Protein AF-A0A7J2R3M4-F1 (afdb_monomer)

Sequence (154 aa):
MENEEKPKTSLVDVDPSSLPEVESQRKDLTDYEKHRLNKAKIESMEIIRIPSKYAKAEDGMVHVLRVIGEVVEVVEVEDNEKNITKIEIRPTELFNLIEDENGDLEGYPKAEDSNWGKLKKAVGGITNPKEIIGKELPMKIVESKGTKFLGFMY

Nearest PDB structures (foldseek):
  1jva-assembly1_A  TM=3.618E-01  e=1.691E-01  Saccharomyces cerevisiae
  1jva-assembly2_B  TM=3.625E-01  e=1.599E-01  Saccharomyces cerevisiae
  5odn-assembly1_E  TM=2.877E-01  e=1.788E-01  Salinibacter ruber DSM 13855
  8apo-assembly1_As  TM=2.180E-01  e=4.136E-01  Polytomella magna
  6yfa-assembly1_AA  TM=2.474E-01  e=1.979E+00  Leviviridae sp.

Secondary structure (DSSP, 8-state):
---------------GGGS-HHHHT-SSSS-GGGGTT-EEEEEEEEEEEEE-TT--STT-EEEEEEEEE---EEEEEE-TT-PEEEEEE--EEEEEPEE-TTS-EEE----TTSHHHHHHHHTT--SSGGGGTT-EEEEEEEEETTEEEEEE--

Structure (mmCIF, N/CA/C/O backbone):
data_AF-A0A7J2R3M4-F1
#
_entry.id   AF-A0A7J2R3M4-F1
#
loop_
_atom_site.group_PDB
_atom_site.id
_atom_site.type_symbol
_atom_site.label_atom_id
_atom_site.label_alt_id
_atom_site.label_comp_id
_atom_site.label_asym_id
_atom_site.label_entity_id
_atom_site.label_seq_id
_atom_site.pdbx_PDB_ins_code
_atom_site.Cartn_x
_atom_site.Cartn_y
_a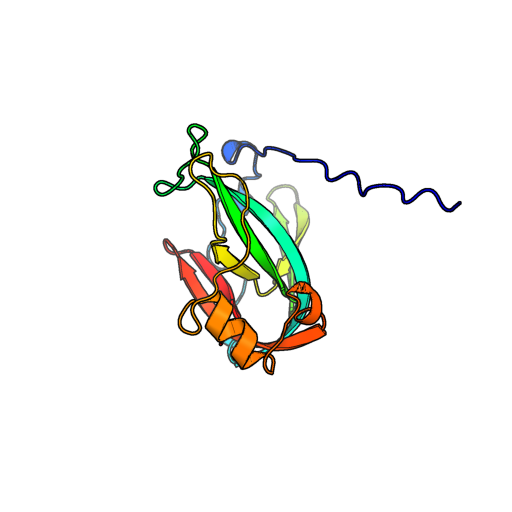tom_site.Cartn_z
_atom_site.occupancy
_atom_site.B_iso_or_equiv
_atom_site.auth_seq_id
_atom_site.auth_comp_id
_atom_site.auth_asym_id
_atom_site.auth_atom_id
_atom_site.pdbx_PDB_model_num
ATOM 1 N N . MET A 1 1 ? -21.108 -3.122 -31.064 1.00 39.31 1 MET A N 1
ATOM 2 C CA . MET A 1 1 ? -20.093 -2.061 -30.917 1.00 39.31 1 MET A CA 1
ATOM 3 C C . MET A 1 1 ? -20.338 -1.443 -29.560 1.00 39.31 1 MET A C 1
ATOM 5 O O . MET A 1 1 ? -21.184 -0.568 -29.441 1.00 39.31 1 MET A O 1
ATOM 9 N N . GLU A 1 2 ? -19.727 -2.016 -28.529 1.00 37.00 2 GLU A N 1
ATOM 10 C CA . GLU A 1 2 ? -19.789 -1.468 -27.176 1.00 37.00 2 GLU A CA 1
ATOM 11 C C . GLU A 1 2 ? -18.692 -0.410 -27.064 1.00 37.00 2 GLU A C 1
ATOM 13 O O . GLU A 1 2 ? -17.523 -0.682 -27.332 1.00 37.00 2 GLU A O 1
ATOM 18 N N . ASN A 1 3 ? -19.104 0.822 -26.765 1.00 37.62 3 ASN A N 1
ATOM 19 C CA . ASN A 1 3 ? -18.202 1.895 -26.380 1.00 37.62 3 ASN A CA 1
ATOM 20 C C . ASN A 1 3 ? -17.686 1.570 -24.978 1.00 37.62 3 ASN A C 1
ATOM 22 O O . ASN A 1 3 ? -18.432 1.679 -24.006 1.00 37.62 3 ASN A O 1
ATOM 26 N N . GLU A 1 4 ? -16.420 1.182 -24.875 1.00 39.66 4 GLU A N 1
ATOM 27 C CA . GLU A 1 4 ? -15.714 1.155 -23.599 1.00 39.66 4 GLU A CA 1
ATOM 28 C C . GLU A 1 4 ? -15.492 2.604 -23.140 1.00 39.66 4 GLU A C 1
ATOM 30 O O . GLU A 1 4 ? -14.650 3.334 -23.674 1.00 39.66 4 GLU A O 1
ATOM 35 N N . GLU A 1 5 ? -16.280 3.049 -22.160 1.00 43.12 5 GLU A N 1
ATOM 36 C CA . GLU A 1 5 ? -15.999 4.284 -21.434 1.00 43.12 5 GLU A CA 1
ATOM 37 C C . GLU A 1 5 ? -14.680 4.121 -20.672 1.00 43.12 5 GLU A C 1
ATOM 39 O O . GLU A 1 5 ? -14.562 3.344 -19.723 1.00 43.12 5 GLU A O 1
ATOM 44 N N . LYS A 1 6 ? -13.662 4.870 -21.103 1.00 40.72 6 LYS A N 1
ATOM 45 C CA . LYS A 1 6 ? -12.397 4.997 -20.379 1.00 40.72 6 LYS A CA 1
ATOM 46 C C . LYS A 1 6 ? -12.681 5.547 -18.972 1.00 40.72 6 LYS A C 1
ATOM 48 O O . LYS A 1 6 ? -13.330 6.592 -18.875 1.00 40.72 6 LYS A O 1
ATOM 53 N N . PRO A 1 7 ? -12.171 4.928 -17.892 1.00 40.34 7 PRO A N 1
ATOM 54 C CA . PRO A 1 7 ? -12.303 5.498 -16.559 1.00 40.34 7 PRO A CA 1
ATOM 55 C C . PRO A 1 7 ? -11.582 6.851 -16.522 1.00 40.34 7 PRO A C 1
ATOM 57 O O . PRO A 1 7 ? -10.379 6.942 -16.766 1.00 40.34 7 PRO A O 1
ATOM 60 N N . LYS A 1 8 ? -12.341 7.921 -16.261 1.00 45.25 8 LYS A N 1
ATOM 61 C CA . LYS A 1 8 ? -11.808 9.256 -15.969 1.00 45.25 8 LYS A CA 1
ATOM 62 C C . LYS A 1 8 ? -11.092 9.199 -14.622 1.00 45.25 8 LYS A C 1
ATOM 64 O O . LYS A 1 8 ? -11.711 9.378 -13.579 1.00 45.25 8 LYS A O 1
ATOM 69 N N . THR A 1 9 ? -9.791 8.955 -14.644 1.00 38.69 9 THR A N 1
ATOM 70 C CA . THR A 1 9 ? -8.935 9.147 -13.475 1.00 38.69 9 THR A CA 1
ATOM 71 C C . THR A 1 9 ? -8.696 10.647 -13.317 1.00 38.69 9 THR A C 1
ATOM 73 O O . THR A 1 9 ? -8.007 11.257 -14.133 1.00 38.69 9 THR A O 1
ATOM 76 N N . SER A 1 10 ? -9.310 11.275 -12.315 1.00 42.81 10 SER A N 1
ATOM 77 C CA . SER A 1 10 ? -8.998 12.657 -11.949 1.00 42.81 10 SER A CA 1
ATOM 78 C C . SER A 1 10 ? -7.734 12.668 -11.094 1.00 42.81 10 SER A C 1
ATOM 80 O O . SER A 1 10 ? -7.753 12.196 -9.959 1.00 42.81 10 SER A O 1
ATOM 82 N N . LEU A 1 11 ? -6.644 13.192 -11.647 1.00 41.72 11 LEU A N 1
ATOM 83 C CA . LEU A 1 11 ? -5.446 13.550 -10.893 1.00 41.72 11 LEU A CA 1
ATOM 84 C C . LEU A 1 11 ? -5.768 14.810 -10.078 1.00 41.72 11 LEU A C 1
ATOM 86 O O . LEU A 1 11 ? -6.213 15.805 -10.650 1.00 41.72 11 LEU A O 1
ATOM 90 N N . VAL A 1 12 ? -5.597 14.752 -8.759 1.00 50.78 12 VAL A N 1
ATOM 91 C CA . VAL A 1 12 ? -5.746 15.911 -7.873 1.00 50.78 12 VAL A CA 1
ATOM 92 C C . VAL A 1 12 ? -4.437 16.082 -7.119 1.00 50.78 12 VAL A C 1
ATOM 94 O O . VAL A 1 12 ? -4.059 15.217 -6.331 1.00 50.78 12 VAL A O 1
ATOM 97 N N . ASP A 1 13 ? -3.761 17.197 -7.369 1.00 46.41 13 ASP A N 1
ATOM 98 C CA . ASP A 1 13 ? -2.603 17.620 -6.591 1.00 46.41 13 ASP A CA 1
ATOM 99 C C . ASP A 1 13 ? -3.099 18.207 -5.263 1.00 46.41 13 ASP A C 1
ATOM 101 O O . ASP A 1 13 ? -3.927 19.121 -5.256 1.00 46.41 13 ASP A O 1
ATOM 105 N N . VAL A 1 14 ? -2.627 17.674 -4.132 1.00 55.38 14 VAL A N 1
ATOM 106 C CA . VAL A 1 14 ? -3.007 18.149 -2.792 1.00 55.38 14 VAL A CA 1
ATOM 107 C C . VAL A 1 14 ? -1.795 18.779 -2.116 1.00 55.38 14 VAL A C 1
ATOM 109 O O . VAL A 1 14 ? -0.761 18.132 -1.954 1.00 55.38 14 VAL A O 1
ATOM 112 N N . ASP A 1 15 ? -1.932 20.043 -1.712 1.00 53.38 15 ASP A N 1
ATOM 113 C CA . ASP A 1 15 ? -0.929 20.766 -0.930 1.00 53.38 15 ASP A CA 1
ATOM 114 C C . ASP A 1 15 ? -0.911 20.231 0.515 1.00 53.38 15 ASP A C 1
ATOM 116 O O . ASP A 1 15 ? -1.924 20.349 1.213 1.00 53.38 15 ASP A O 1
ATOM 120 N N . PRO A 1 16 ? 0.215 19.688 1.013 1.00 50.09 16 PRO A N 1
ATOM 121 C CA . PRO A 1 16 ? 0.315 19.171 2.376 1.00 50.09 16 PRO A CA 1
ATOM 122 C C . PRO A 1 16 ? 0.012 20.199 3.474 1.00 50.09 16 PRO A C 1
ATOM 124 O O . PRO A 1 16 ? -0.366 19.814 4.575 1.00 50.09 16 PRO A O 1
ATOM 127 N N . SER A 1 17 ? 0.174 21.495 3.195 1.00 52.44 17 SER A N 1
ATOM 128 C CA . SER A 1 17 ? -0.141 22.582 4.133 1.00 52.44 17 SER A CA 1
ATOM 129 C C . SER A 1 17 ? -1.627 22.950 4.169 1.00 52.44 17 SER A C 1
ATOM 131 O O . SER A 1 17 ? -2.073 23.620 5.097 1.00 52.44 17 SER A O 1
ATOM 133 N N . SER A 1 18 ? -2.397 22.477 3.184 1.00 56.09 18 SER A N 1
ATOM 134 C CA . SER A 1 18 ? -3.859 22.576 3.157 1.00 56.09 18 SER A CA 1
ATOM 135 C C . SER A 1 18 ? -4.550 21.411 3.871 1.00 56.09 18 SER A C 1
ATOM 137 O O . SER A 1 18 ? -5.772 21.419 4.025 1.00 56.09 18 SER A O 1
ATOM 139 N N . LEU A 1 19 ? -3.774 20.415 4.315 1.00 48.06 19 LEU A N 1
ATOM 140 C CA . LEU A 1 19 ? -4.286 19.293 5.085 1.00 48.06 19 LEU A CA 1
ATOM 141 C C . LEU A 1 19 ? -4.618 19.756 6.514 1.00 48.06 19 LEU A C 1
ATOM 143 O O . LEU A 1 19 ? -3.846 20.514 7.108 1.00 48.06 19 LEU A O 1
ATOM 147 N N . PRO A 1 20 ? -5.748 19.315 7.091 1.00 50.28 20 PRO A N 1
ATOM 148 C CA . PRO A 1 20 ? -6.132 19.701 8.443 1.00 50.28 20 PRO A CA 1
ATOM 149 C C . PRO A 1 20 ? -5.059 19.299 9.465 1.00 50.28 20 PRO A C 1
ATOM 151 O O . PRO A 1 20 ? -4.386 18.280 9.312 1.00 50.28 20 PRO A O 1
ATOM 154 N N . GLU A 1 21 ? -4.920 20.079 10.542 1.00 47.22 21 GLU A N 1
ATOM 155 C CA . GLU A 1 21 ? -3.877 19.924 11.574 1.00 47.22 21 GLU A CA 1
ATOM 156 C C . GLU A 1 21 ? -3.815 18.491 12.154 1.00 47.22 21 GLU A C 1
ATOM 158 O O . GLU A 1 21 ? -2.740 17.981 12.475 1.00 47.22 21 GLU A O 1
ATOM 163 N N . VAL A 1 22 ? -4.950 17.785 12.162 1.00 45.47 22 VAL A N 1
ATOM 164 C CA . VAL A 1 22 ? -5.104 16.372 12.552 1.00 45.47 22 VAL A CA 1
ATOM 165 C C . VAL A 1 22 ? -4.261 15.419 11.686 1.00 45.47 22 VAL A C 1
ATOM 167 O O . VAL A 1 22 ? -3.713 14.436 12.184 1.00 45.47 22 VAL A O 1
ATOM 170 N N . GLU A 1 23 ? -4.079 15.717 10.398 1.00 39.50 23 GLU A N 1
ATOM 171 C CA . GLU A 1 23 ? -3.209 14.939 9.511 1.00 39.50 23 GLU A CA 1
ATOM 172 C C . GLU A 1 23 ? -1.719 15.188 9.771 1.00 39.50 23 GLU A C 1
ATOM 174 O O . GLU A 1 23 ? -0.903 14.290 9.545 1.00 39.50 23 GLU A O 1
ATOM 179 N N . SER A 1 24 ? -1.365 16.361 10.308 1.00 40.56 24 SER A N 1
ATOM 180 C CA . SER A 1 24 ? 0.008 16.700 10.705 1.00 40.56 24 SER A CA 1
ATOM 181 C C . SER A 1 24 ? 0.417 16.088 12.056 1.00 40.56 24 SER A C 1
ATOM 183 O O . SER A 1 24 ? 1.604 15.874 12.303 1.00 40.56 24 SER A O 1
ATOM 185 N N . GLN A 1 25 ? -0.557 15.736 12.908 1.00 44.88 25 GLN A N 1
ATOM 186 C CA . GLN A 1 25 ? -0.351 15.224 14.271 1.00 44.88 25 GLN A CA 1
ATOM 187 C C . GLN A 1 25 ? -0.595 13.707 14.415 1.00 44.88 25 GLN A C 1
ATOM 189 O O . GLN A 1 25 ? -0.988 13.231 15.476 1.00 44.88 25 GLN A O 1
ATOM 194 N N . ARG A 1 26 ? -0.319 12.908 13.372 1.00 50.44 26 ARG A N 1
ATOM 195 C CA . ARG A 1 26 ? -0.468 11.432 13.357 1.00 50.44 26 ARG A CA 1
ATOM 196 C C . ARG A 1 26 ? 0.540 10.673 14.246 1.00 50.44 26 ARG A C 1
ATOM 198 O O . ARG A 1 26 ? 1.166 9.713 13.793 1.00 50.44 26 ARG A O 1
ATOM 205 N N . LYS A 1 27 ? 0.723 11.061 15.508 1.00 47.88 27 LYS A N 1
ATOM 206 C CA . LYS A 1 27 ? 1.361 10.193 16.508 1.00 47.88 27 LYS A CA 1
ATOM 207 C C . LYS A 1 27 ? 0.281 9.541 17.368 1.00 47.88 27 LYS A C 1
ATOM 209 O O . LYS A 1 27 ? -0.469 10.227 18.044 1.00 47.88 27 LYS A O 1
ATOM 214 N N . ASP A 1 28 ? 0.239 8.210 17.306 1.00 56.97 28 ASP A N 1
ATOM 215 C CA . ASP A 1 28 ? -0.476 7.317 18.230 1.00 56.97 28 ASP A CA 1
ATOM 216 C C . ASP A 1 28 ? -2.019 7.343 18.203 1.00 56.97 28 ASP A C 1
ATOM 218 O O . ASP A 1 28 ? -2.670 7.162 19.227 1.00 56.97 28 ASP A O 1
ATOM 222 N N . LEU A 1 29 ? -2.631 7.480 17.019 1.00 62.22 29 LEU A N 1
ATOM 223 C CA . LEU A 1 29 ? -4.093 7.353 16.852 1.00 62.22 29 LEU A CA 1
ATOM 224 C C . LEU A 1 29 ? -4.625 5.917 17.035 1.00 62.22 29 LEU A C 1
ATOM 226 O O . LEU A 1 29 ? -5.824 5.723 17.206 1.00 62.22 29 LEU A O 1
ATOM 230 N N . THR A 1 30 ? -3.762 4.899 16.973 1.00 68.19 30 THR A N 1
ATOM 231 C CA . THR A 1 30 ? -4.137 3.496 17.201 1.00 68.19 30 THR A CA 1
ATOM 232 C C . THR A 1 30 ? -2.961 2.686 17.747 1.00 68.19 30 THR A C 1
ATOM 234 O O . THR A 1 30 ? -1.797 2.962 17.441 1.00 68.19 30 THR A O 1
ATOM 237 N N . ASP A 1 31 ? -3.273 1.653 18.532 1.00 80.94 31 ASP A N 1
ATOM 238 C CA . ASP A 1 31 ? -2.327 0.598 18.883 1.00 80.94 31 ASP A CA 1
ATOM 239 C C . ASP A 1 31 ? -2.172 -0.373 17.705 1.00 80.94 31 ASP A C 1
ATOM 241 O O . ASP A 1 31 ? -2.928 -1.334 17.550 1.00 80.94 31 ASP A O 1
ATOM 245 N N . TYR A 1 32 ? -1.172 -0.116 16.863 1.00 81.38 32 TYR A N 1
ATOM 246 C CA . TYR A 1 32 ? -0.859 -0.960 15.711 1.00 81.38 32 TYR A CA 1
ATOM 247 C C . TYR A 1 32 ? -0.422 -2.388 16.085 1.00 81.38 32 TYR A C 1
ATOM 249 O O . TYR A 1 32 ? -0.515 -3.280 15.238 1.00 81.38 32 TYR A O 1
ATOM 257 N N . GLU A 1 33 ? 0.038 -2.643 17.318 1.00 83.62 33 GLU A N 1
ATOM 258 C CA . GLU A 1 33 ? 0.495 -3.981 17.730 1.00 83.62 33 GLU A CA 1
ATOM 259 C C . GLU A 1 33 ? -0.647 -4.998 17.755 1.00 83.62 33 GLU A C 1
ATOM 261 O O . GLU A 1 33 ? -0.424 -6.161 17.418 1.00 83.62 33 GLU A O 1
ATOM 266 N N . LYS A 1 34 ? -1.886 -4.572 18.033 1.00 86.56 34 LYS A N 1
ATOM 267 C CA . LYS A 1 34 ? -3.055 -5.472 18.017 1.00 86.56 34 LYS A CA 1
ATOM 268 C C . LYS A 1 34 ? -3.370 -6.049 16.633 1.00 86.56 34 LYS A C 1
ATOM 270 O O . LYS A 1 34 ? -4.013 -7.091 16.529 1.00 86.56 34 LYS A O 1
ATOM 275 N N . HIS A 1 35 ? -2.931 -5.359 15.580 1.00 86.12 35 HIS A N 1
ATOM 276 C CA . HIS A 1 35 ? -3.128 -5.761 14.186 1.00 86.12 35 HIS A CA 1
ATOM 277 C C . HIS A 1 35 ? -1.931 -6.525 13.629 1.00 86.12 35 HIS A C 1
ATOM 279 O O . HIS A 1 35 ? -2.020 -7.136 12.566 1.00 86.12 35 HIS A O 1
ATOM 285 N N . ARG A 1 36 ? -0.793 -6.513 14.325 1.00 84.50 36 ARG A N 1
ATOM 286 C CA . ARG A 1 36 ? 0.419 -7.186 13.866 1.00 84.50 36 ARG A CA 1
ATOM 287 C C . ARG A 1 36 ? 0.167 -8.689 13.748 1.00 84.50 36 ARG A C 1
ATOM 289 O O . ARG A 1 36 ? -0.377 -9.303 14.657 1.00 84.50 36 ARG A O 1
ATOM 296 N N . LEU A 1 37 ? 0.619 -9.293 12.648 1.00 87.19 37 LEU A N 1
ATOM 297 C CA . LEU A 1 37 ? 0.444 -10.716 12.313 1.00 87.19 37 LEU A CA 1
ATOM 298 C C . LEU A 1 37 ? -0.995 -11.156 11.987 1.00 87.19 37 LEU A C 1
ATOM 300 O O . LEU A 1 37 ? -1.156 -12.254 11.448 1.00 87.19 37 LEU A O 1
ATOM 304 N N . ASN A 1 38 ? -2.018 -10.325 12.220 1.00 91.75 38 ASN A N 1
ATOM 305 C CA . ASN A 1 38 ? -3.354 -10.589 11.685 1.00 91.75 38 ASN A CA 1
ATOM 306 C C . ASN A 1 38 ? -3.310 -10.522 10.160 1.00 91.75 38 ASN A C 1
ATOM 308 O O . ASN A 1 38 ? -2.507 -9.789 9.578 1.00 91.75 38 ASN A O 1
ATOM 312 N N . LYS A 1 39 ? -4.168 -11.299 9.503 1.00 94.94 39 LYS A N 1
ATOM 313 C CA . LYS A 1 39 ? -4.300 -11.237 8.050 1.00 94.94 39 LYS A CA 1
ATOM 314 C C . LYS A 1 39 ? -5.255 -10.123 7.662 1.00 94.94 39 LYS A C 1
ATOM 316 O O . LYS A 1 39 ? -6.243 -9.902 8.352 1.00 94.94 39 LYS A O 1
ATOM 321 N N . ALA A 1 40 ? -4.947 -9.471 6.553 1.00 96.12 40 ALA A N 1
ATOM 322 C CA . ALA A 1 40 ? -5.850 -8.555 5.885 1.00 96.12 40 ALA A CA 1
ATOM 323 C C . ALA A 1 40 ? -5.909 -8.901 4.402 1.00 96.12 40 ALA A C 1
ATOM 325 O O . ALA A 1 40 ? -4.893 -9.246 3.780 1.00 96.12 40 ALA A O 1
ATOM 326 N N . LYS A 1 41 ? -7.106 -8.798 3.842 1.00 97.75 41 LYS A N 1
ATOM 327 C CA . LYS A 1 41 ? -7.364 -8.943 2.419 1.00 97.75 41 LYS A CA 1
ATOM 328 C C . LYS A 1 41 ? -6.918 -7.692 1.670 1.00 97.75 41 LYS A C 1
ATOM 330 O O . LYS A 1 41 ? -7.187 -6.573 2.094 1.00 97.75 41 LYS A O 1
ATOM 335 N N . ILE A 1 42 ? -6.264 -7.878 0.529 1.00 97.00 42 ILE A N 1
ATOM 336 C CA . ILE A 1 42 ? -6.003 -6.807 -0.433 1.00 97.00 42 ILE A CA 1
ATOM 337 C C . ILE A 1 42 ? -7.325 -6.466 -1.130 1.00 97.00 42 ILE A C 1
ATOM 339 O O . ILE A 1 42 ? -7.909 -7.319 -1.800 1.00 97.00 42 ILE A O 1
ATOM 343 N N . GLU A 1 43 ? -7.798 -5.232 -0.988 1.00 97.38 43 GLU A N 1
ATOM 344 C CA . GLU A 1 43 ? -9.053 -4.770 -1.597 1.00 97.38 43 GLU A CA 1
ATOM 345 C C . GLU A 1 43 ? -8.833 -4.145 -2.966 1.00 97.38 43 GLU A C 1
ATOM 347 O O . GLU A 1 43 ? -9.640 -4.337 -3.877 1.00 97.38 43 GLU A O 1
ATOM 352 N N . SER A 1 44 ? -7.749 -3.389 -3.122 1.00 96.00 44 SER A N 1
ATOM 353 C CA . SER A 1 44 ? -7.513 -2.631 -4.340 1.00 96.00 44 SER A CA 1
ATOM 354 C C . SER A 1 44 ? -6.032 -2.390 -4.598 1.00 96.00 44 SER A C 1
ATOM 356 O O . SER A 1 44 ? -5.158 -2.579 -3.746 1.00 96.00 44 SER A O 1
ATOM 358 N N . MET A 1 45 ? -5.757 -1.989 -5.835 1.00 93.25 45 MET A N 1
ATOM 359 C CA . MET A 1 45 ? -4.455 -1.506 -6.251 1.00 93.25 45 MET A CA 1
ATOM 360 C C . MET A 1 45 ? -4.617 -0.362 -7.239 1.00 93.25 45 MET A C 1
ATOM 362 O O . MET A 1 45 ? -5.533 -0.368 -8.063 1.00 93.25 45 MET A O 1
ATOM 366 N N . GLU A 1 46 ? -3.699 0.587 -7.182 1.00 94.25 46 GLU A N 1
ATOM 367 C CA . GLU A 1 46 ? -3.671 1.739 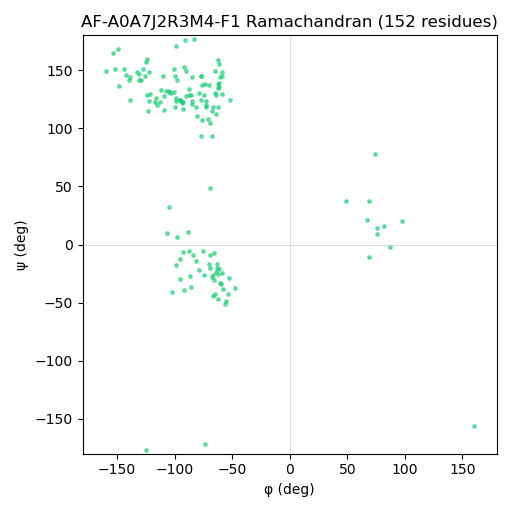-8.073 1.00 94.25 46 GLU A CA 1
ATOM 368 C C . GLU A 1 46 ? -2.230 2.122 -8.398 1.00 94.25 46 GLU A C 1
ATOM 370 O O . GLU A 1 46 ? -1.312 1.872 -7.617 1.00 94.25 46 GLU A O 1
ATOM 375 N N . ILE A 1 47 ? -2.024 2.707 -9.574 1.00 93.69 47 ILE A N 1
ATOM 376 C CA . ILE A 1 47 ? -0.741 3.303 -9.937 1.00 93.69 47 ILE A CA 1
ATOM 377 C C . ILE A 1 47 ? -0.868 4.798 -9.695 1.00 93.69 47 ILE A C 1
ATOM 379 O O . ILE A 1 47 ? -1.760 5.439 -10.248 1.00 93.69 47 ILE A O 1
ATOM 383 N N . ILE A 1 48 ? 0.027 5.336 -8.879 1.00 93.50 48 ILE A N 1
ATOM 384 C CA . ILE A 1 48 ? 0.094 6.761 -8.550 1.00 93.50 48 ILE A CA 1
ATOM 385 C C . ILE A 1 48 ? 1.487 7.289 -8.883 1.00 93.50 48 ILE A C 1
ATOM 387 O O . ILE A 1 48 ? 2.441 6.513 -8.972 1.00 93.50 48 ILE A O 1
ATOM 391 N N . ARG A 1 49 ? 1.619 8.606 -9.046 1.00 92.56 49 ARG A N 1
ATOM 392 C CA . ARG A 1 49 ? 2.922 9.271 -9.156 1.00 92.56 49 ARG A CA 1
ATOM 393 C C . ARG A 1 49 ? 3.235 9.985 -7.848 1.00 92.56 49 ARG A C 1
ATOM 395 O O . ARG A 1 49 ? 2.374 10.683 -7.320 1.00 92.56 49 ARG A O 1
ATOM 402 N N . ILE A 1 50 ? 4.440 9.800 -7.319 1.00 90.69 50 ILE A N 1
ATOM 403 C CA . ILE A 1 50 ? 4.886 10.447 -6.078 1.00 90.69 50 ILE A CA 1
ATOM 404 C C . ILE A 1 50 ? 6.224 11.167 -6.280 1.00 90.69 50 ILE A C 1
ATOM 406 O O . ILE A 1 50 ? 7.039 10.702 -7.081 1.00 90.69 50 ILE A O 1
ATOM 410 N N . PRO A 1 51 ? 6.501 12.251 -5.532 1.00 91.81 51 PRO A N 1
ATOM 411 C CA . PRO A 1 51 ? 7.797 12.916 -5.586 1.00 91.81 51 PRO A CA 1
ATOM 412 C C . PRO A 1 51 ? 8.923 11.990 -5.123 1.00 91.81 51 PRO A C 1
ATOM 414 O O . PRO A 1 51 ? 8.824 11.341 -4.075 1.00 91.81 51 PRO A O 1
ATOM 417 N N . SER A 1 52 ? 10.030 11.959 -5.863 1.00 89.56 52 SER A N 1
ATOM 418 C CA . SER A 1 52 ? 11.201 11.163 -5.501 1.00 89.56 52 SER A CA 1
ATOM 419 C C . SER A 1 52 ? 12.491 11.816 -5.970 1.00 89.56 52 SER A C 1
ATOM 421 O O . SER A 1 52 ? 12.639 12.202 -7.122 1.00 89.56 52 SER A O 1
ATOM 423 N N . LYS A 1 53 ? 13.502 11.823 -5.097 1.00 88.94 53 LYS A N 1
ATOM 424 C CA . LYS A 1 53 ? 14.871 12.230 -5.461 1.00 88.94 53 LYS A CA 1
ATOM 425 C C . LYS A 1 53 ? 15.555 11.290 -6.465 1.00 88.94 53 LYS A C 1
ATOM 427 O O . LYS A 1 53 ? 16.677 11.560 -6.874 1.00 88.94 53 LYS A O 1
ATOM 432 N N . TYR A 1 54 ? 14.925 10.159 -6.778 1.00 87.06 54 TYR A N 1
ATOM 433 C CA . TYR A 1 54 ? 15.399 9.173 -7.748 1.00 87.06 54 TYR A CA 1
ATOM 434 C C . TYR A 1 54 ? 14.592 9.202 -9.051 1.00 87.06 54 TYR A C 1
ATOM 436 O O . TYR A 1 54 ? 14.728 8.283 -9.855 1.00 87.06 54 TYR A O 1
ATOM 444 N N . ALA A 1 55 ? 13.726 10.204 -9.232 1.00 89.88 55 ALA A N 1
ATOM 445 C CA . ALA A 1 55 ? 12.970 10.367 -10.460 1.00 89.88 55 ALA A CA 1
ATOM 446 C C . ALA A 1 55 ? 13.900 10.575 -11.655 1.00 89.88 55 ALA A C 1
ATOM 448 O O . ALA A 1 55 ? 14.901 11.287 -11.560 1.00 89.88 55 ALA A O 1
ATOM 449 N N . LYS A 1 56 ? 13.553 9.927 -12.767 1.00 88.88 56 LYS A N 1
ATOM 450 C CA . LYS A 1 56 ? 14.207 10.145 -14.060 1.00 88.88 56 LYS A CA 1
ATOM 451 C C . LYS A 1 56 ? 13.584 11.319 -14.809 1.00 88.88 56 LYS A C 1
ATOM 453 O O . LYS A 1 56 ? 14.307 12.071 -15.449 1.00 88.88 56 LYS A O 1
ATOM 458 N N . ALA A 1 57 ? 12.265 11.478 -14.684 1.00 88.69 57 ALA A N 1
ATOM 459 C CA . ALA A 1 57 ? 11.542 12.611 -15.238 1.00 88.69 57 ALA A CA 1
ATOM 460 C C . ALA A 1 57 ? 12.042 13.940 -14.659 1.00 88.69 57 ALA A C 1
ATOM 462 O O . ALA A 1 57 ? 12.325 14.051 -13.461 1.00 88.69 57 ALA A O 1
ATOM 463 N N . GLU A 1 58 ? 12.057 14.975 -15.500 1.00 88.94 58 GLU A N 1
ATOM 464 C CA . GLU A 1 58 ? 12.410 16.344 -15.102 1.00 88.94 58 GLU A CA 1
ATOM 465 C C . GLU A 1 58 ? 11.443 16.930 -14.060 1.00 88.94 58 GLU A C 1
ATOM 467 O O . GLU A 1 58 ? 11.830 17.796 -13.277 1.00 88.94 58 GLU A O 1
ATOM 472 N N . ASP A 1 59 ? 10.200 16.438 -14.011 1.00 90.12 59 ASP A N 1
ATOM 473 C CA . ASP A 1 59 ? 9.186 16.862 -13.037 1.00 90.12 59 ASP A CA 1
ATOM 474 C C . ASP A 1 59 ? 9.414 16.302 -11.619 1.00 90.12 59 ASP A C 1
ATOM 476 O O . ASP A 1 59 ? 8.710 16.681 -10.682 1.00 90.12 59 ASP A O 1
ATOM 480 N N . GLY A 1 60 ? 10.408 15.426 -11.431 1.00 92.06 60 GLY A N 1
ATOM 481 C CA . GLY A 1 60 ? 10.769 14.887 -10.120 1.00 92.06 60 GLY A CA 1
ATOM 482 C C . GLY A 1 60 ? 9.812 13.816 -9.577 1.00 92.06 60 GLY A C 1
ATOM 483 O O . GLY A 1 60 ? 9.875 13.494 -8.384 1.00 92.06 60 GLY A O 1
ATOM 484 N N . MET A 1 61 ? 8.933 13.257 -10.415 1.00 92.00 61 MET A N 1
ATOM 485 C CA . MET A 1 61 ? 7.895 12.302 -10.011 1.00 92.00 61 MET A CA 1
ATOM 486 C C . MET A 1 61 ? 8.182 10.885 -10.527 1.00 92.00 61 MET A C 1
ATOM 488 O O . MET A 1 61 ? 8.679 10.709 -11.636 1.00 92.00 61 MET A O 1
ATOM 492 N N . VAL A 1 62 ? 7.818 9.867 -9.736 1.00 93.00 62 VAL A N 1
ATOM 493 C CA . VAL A 1 62 ? 7.934 8.441 -10.105 1.00 93.00 62 VAL A CA 1
ATOM 494 C C . VAL A 1 62 ? 6.616 7.696 -9.960 1.00 93.00 62 VAL A C 1
ATOM 496 O O . VAL A 1 62 ? 5.859 7.941 -9.019 1.00 93.00 62 VAL A O 1
ATOM 499 N N . HIS A 1 63 ? 6.369 6.740 -10.845 1.00 94.38 63 HIS A N 1
ATOM 500 C CA . HIS A 1 63 ? 5.264 5.799 -10.783 1.00 94.38 63 HIS A CA 1
ATOM 501 C C . HIS A 1 63 ? 5.506 4.741 -9.709 1.00 94.38 63 HIS A C 1
ATOM 503 O O . HIS A 1 63 ? 6.519 4.033 -9.686 1.00 94.38 63 HIS A O 1
ATOM 509 N N . VAL A 1 64 ? 4.514 4.578 -8.844 1.00 93.94 64 VAL A N 1
ATOM 510 C CA . VAL A 1 64 ? 4.485 3.526 -7.836 1.00 93.94 64 VAL A CA 1
ATOM 511 C C . VAL A 1 64 ? 3.161 2.787 -7.897 1.00 93.94 64 VAL A C 1
ATOM 513 O O . VAL A 1 64 ? 2.096 3.375 -8.078 1.00 93.94 64 VAL A O 1
ATOM 516 N N . LEU A 1 65 ? 3.230 1.476 -7.715 1.00 93.38 65 LEU A N 1
ATOM 517 C CA . LEU A 1 65 ? 2.062 0.666 -7.433 1.00 93.38 65 LEU A CA 1
ATOM 518 C C . LEU A 1 65 ? 1.747 0.785 -5.946 1.00 93.38 65 LEU A C 1
ATOM 520 O O . LEU A 1 65 ? 2.543 0.366 -5.103 1.00 93.38 65 LEU A O 1
ATOM 524 N N . ARG A 1 66 ? 0.568 1.308 -5.637 1.00 94.56 66 ARG A N 1
ATOM 525 C CA . ARG A 1 66 ? -0.004 1.304 -4.299 1.00 94.56 66 ARG A CA 1
ATOM 526 C C . ARG A 1 66 ? -0.940 0.114 -4.155 1.00 94.56 66 ARG A C 1
ATOM 528 O O . ARG A 1 66 ? -1.874 -0.048 -4.936 1.00 94.56 66 ARG A O 1
ATOM 535 N N . VAL A 1 67 ? -0.684 -0.709 -3.147 1.00 94.94 67 VAL A N 1
ATOM 536 C CA . VAL A 1 67 ? -1.519 -1.858 -2.775 1.00 94.94 67 VAL A CA 1
ATOM 537 C C . VAL A 1 67 ? -2.214 -1.532 -1.463 1.00 94.94 67 VAL A C 1
ATOM 539 O O . VAL A 1 67 ? -1.547 -1.136 -0.506 1.00 94.94 67 VAL A O 1
ATOM 542 N N . ILE A 1 68 ? -3.537 -1.686 -1.428 1.00 96.38 68 ILE A N 1
ATOM 543 C CA . ILE A 1 68 ? -4.389 -1.241 -0.321 1.00 96.38 68 ILE A CA 1
ATOM 544 C C . ILE A 1 68 ? -5.198 -2.430 0.195 1.00 96.38 68 ILE A C 1
ATOM 546 O O . ILE A 1 68 ? -5.842 -3.146 -0.576 1.00 96.38 68 ILE A O 1
ATOM 550 N N . GLY A 1 69 ? -5.150 -2.647 1.507 1.00 96.94 69 GLY A N 1
ATOM 551 C CA . GLY A 1 69 ? -5.971 -3.646 2.176 1.00 96.94 69 GLY A CA 1
ATOM 552 C C . GLY A 1 69 ? -7.313 -3.136 2.673 1.00 96.94 69 GLY A C 1
ATOM 553 O O . GLY A 1 69 ? -7.625 -1.943 2.611 1.00 96.94 69 GLY A O 1
ATOM 554 N N . GLU A 1 70 ? -8.077 -4.081 3.204 1.00 96.12 70 GLU A N 1
ATOM 555 C CA . GLU A 1 70 ? -9.335 -3.818 3.888 1.00 96.12 70 GLU A CA 1
ATOM 556 C C . GLU A 1 70 ? -9.162 -2.964 5.143 1.00 96.12 70 GLU A C 1
ATOM 558 O O . GLU A 1 70 ? -8.075 -2.859 5.724 1.00 96.12 70 GLU A O 1
ATOM 563 N N . VAL A 1 71 ? -10.263 -2.332 5.550 1.00 94.75 71 VAL A N 1
ATOM 564 C CA . VAL A 1 71 ? -10.332 -1.611 6.822 1.00 94.75 71 VAL A CA 1
ATOM 565 C C . VAL A 1 71 ? -10.228 -2.620 7.951 1.00 94.75 71 VAL A C 1
ATOM 567 O O . VAL A 1 71 ? -11.093 -3.477 8.106 1.00 94.75 71 VAL A O 1
ATOM 570 N N . VAL A 1 72 ? -9.189 -2.487 8.768 1.00 93.81 72 VAL A N 1
ATOM 571 C CA . VAL A 1 72 ? -9.002 -3.333 9.955 1.00 93.81 72 VAL A CA 1
ATOM 572 C C . VAL A 1 72 ? -9.465 -2.641 11.230 1.00 93.81 72 VAL A C 1
ATOM 574 O O . VAL A 1 72 ? -9.705 -3.291 12.245 1.00 93.81 72 VAL A O 1
ATOM 577 N N . GLU A 1 73 ? -9.610 -1.318 11.188 1.00 90.69 73 GLU A N 1
ATOM 578 C CA . GLU A 1 73 ? -10.132 -0.522 12.289 1.00 90.69 73 GLU A CA 1
ATOM 579 C C . GLU A 1 73 ? -10.636 0.835 11.797 1.00 90.69 73 GLU A C 1
ATOM 581 O O . GLU A 1 73 ? -10.088 1.409 10.859 1.00 90.69 73 GLU A O 1
ATOM 586 N N . VAL A 1 74 ? -11.652 1.368 12.473 1.00 90.88 74 VAL A N 1
ATOM 587 C CA . VAL A 1 74 ? -12.090 2.756 12.326 1.00 90.88 74 VAL A CA 1
ATOM 588 C C . VAL A 1 74 ? -11.900 3.454 13.667 1.00 90.88 74 VAL A C 1
ATOM 590 O O . VAL A 1 74 ? -12.445 3.006 14.674 1.00 90.88 74 VAL A O 1
ATOM 593 N N . VAL A 1 75 ? -11.130 4.538 13.672 1.00 86.12 75 VAL A N 1
ATOM 594 C CA . VAL A 1 75 ? -10.902 5.393 14.842 1.00 86.12 75 VAL A CA 1
ATOM 595 C C . VAL 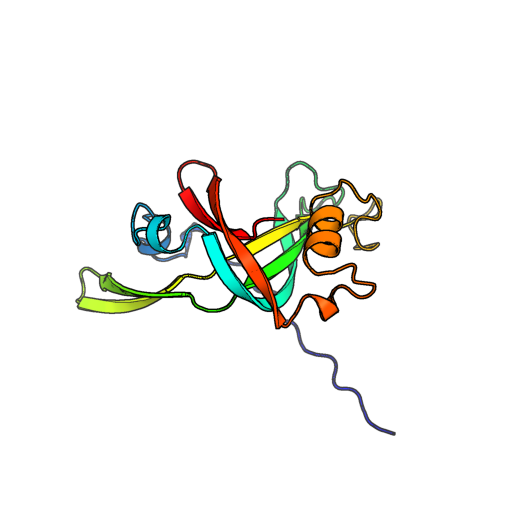A 1 75 ? -11.708 6.671 14.671 1.00 86.12 75 VAL A C 1
ATOM 597 O O . VAL A 1 75 ? -11.652 7.306 13.621 1.00 86.12 75 VAL A O 1
ATOM 600 N N . GLU A 1 76 ? -12.456 7.061 15.695 1.00 86.75 76 GLU A N 1
ATOM 601 C CA . GLU A 1 76 ? -13.167 8.338 15.716 1.00 86.75 76 GLU A CA 1
ATOM 602 C C . GLU A 1 76 ? -12.314 9.373 16.452 1.00 86.75 76 GLU A C 1
ATOM 604 O O . GLU A 1 76 ? -11.892 9.147 17.586 1.00 86.75 76 GLU A O 1
ATOM 609 N N . VAL A 1 77 ? -12.029 10.490 15.787 1.00 82.81 77 VAL A N 1
ATOM 610 C CA . VAL A 1 77 ? -11.251 11.604 16.330 1.00 82.81 77 VAL A CA 1
ATOM 611 C C . VAL A 1 77 ? -12.157 12.818 16.413 1.00 82.81 77 VAL A C 1
ATOM 613 O O . VAL A 1 77 ? -12.695 13.262 15.402 1.00 82.8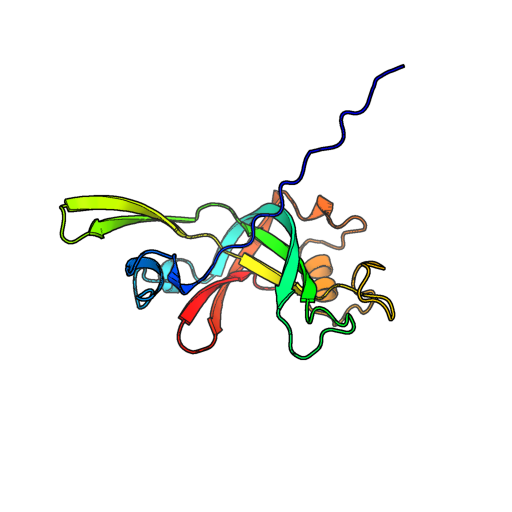1 77 VAL A O 1
ATOM 616 N N . GLU A 1 78 ? -12.326 13.336 17.622 1.00 83.06 78 GLU A N 1
ATOM 617 C CA . GLU A 1 78 ? -13.038 14.584 17.876 1.00 83.06 78 GLU A CA 1
ATOM 618 C C . GLU A 1 78 ? -12.042 15.750 17.827 1.00 83.06 78 GLU A C 1
ATOM 620 O O . GLU A 1 78 ? -10.995 15.699 18.478 1.00 83.06 78 GLU A O 1
ATOM 625 N N . ASP A 1 79 ? -12.342 16.778 17.035 1.00 80.62 79 ASP A N 1
ATOM 626 C CA . ASP A 1 79 ? -11.557 18.013 17.016 1.00 80.62 79 ASP A CA 1
ATOM 627 C C . ASP A 1 79 ? -11.963 18.980 18.150 1.00 80.62 79 ASP A C 1
ATOM 629 O O . ASP A 1 79 ? -12.898 18.745 18.916 1.00 80.62 79 ASP A O 1
ATOM 633 N N . ASN A 1 80 ? -11.261 20.112 18.260 1.00 77.25 80 ASN A N 1
ATOM 634 C CA . ASN A 1 80 ? -11.536 21.126 19.287 1.00 77.25 80 ASN A CA 1
ATOM 635 C C . ASN A 1 80 ? -12.928 21.779 19.160 1.00 77.25 80 ASN A C 1
ATOM 637 O O . ASN A 1 80 ? -13.402 22.407 20.108 1.00 77.25 80 ASN A O 1
ATOM 641 N N . GLU A 1 81 ? -13.579 21.642 18.004 1.00 84.25 81 GLU A N 1
ATOM 642 C CA . GLU A 1 81 ? -14.922 22.148 17.710 1.00 84.25 81 GLU A CA 1
ATOM 643 C C . GLU A 1 81 ? -16.005 21.066 17.877 1.00 84.25 81 GLU A C 1
ATOM 645 O O . GLU A 1 81 ? -17.185 21.329 17.638 1.00 84.25 81 GLU A O 1
ATOM 650 N N . LYS A 1 82 ? -15.630 19.879 18.375 1.00 81.12 82 LYS A N 1
ATOM 651 C CA . LYS A 1 82 ? -16.480 18.693 18.557 1.00 81.12 82 LYS A CA 1
ATOM 652 C C . LYS A 1 82 ? -16.966 18.044 17.263 1.00 81.12 82 LYS A C 1
ATOM 654 O O . LYS A 1 82 ? -17.962 17.314 17.272 1.00 81.12 82 LYS A O 1
ATOM 659 N N . ASN A 1 83 ? -16.287 18.279 16.145 1.00 84.38 83 ASN A N 1
ATOM 660 C CA . ASN A 1 83 ? -16.557 17.532 14.924 1.00 84.38 83 ASN A CA 1
ATOM 661 C C . ASN A 1 83 ? -15.881 16.162 15.009 1.00 84.38 83 ASN A C 1
ATOM 663 O O . ASN A 1 83 ? -14.692 16.056 15.309 1.00 84.38 83 ASN A O 1
ATOM 667 N N . ILE A 1 84 ? -16.640 15.107 14.711 1.00 85.62 84 ILE A N 1
ATOM 668 C CA . ILE A 1 84 ? -16.136 13.732 14.709 1.00 85.62 84 ILE A CA 1
ATOM 669 C C . ILE A 1 84 ? -15.667 13.372 13.300 1.00 85.62 84 ILE A C 1
ATOM 671 O O . ILE A 1 84 ? -16.468 13.281 12.368 1.00 85.62 84 ILE A O 1
ATOM 675 N N . THR A 1 85 ? -14.372 13.103 13.161 1.00 86.38 85 THR A N 1
ATOM 676 C CA . THR A 1 85 ? -13.761 12.555 11.948 1.00 86.38 85 THR A CA 1
ATOM 677 C C . THR A 1 85 ? -13.522 11.061 12.123 1.00 86.38 85 THR A C 1
ATOM 679 O O . THR A 1 85 ? -12.950 10.629 13.121 1.00 86.38 85 THR A O 1
ATOM 682 N N . LYS A 1 86 ? -13.932 10.255 11.140 1.00 86.56 86 LYS A N 1
ATOM 683 C CA . LYS A 1 86 ? -13.652 8.814 11.119 1.00 86.56 86 LYS A CA 1
ATOM 684 C C . LYS A 1 86 ? -12.396 8.546 10.305 1.00 86.56 86 LYS A C 1
ATOM 686 O O . LYS A 1 86 ? -12.331 8.902 9.132 1.00 86.56 86 LYS A O 1
ATOM 691 N N . ILE A 1 87 ? -11.420 7.903 10.927 1.00 85.81 87 ILE A N 1
ATOM 692 C CA . ILE A 1 87 ? -10.147 7.530 10.321 1.00 85.81 87 ILE A CA 1
ATOM 693 C C . ILE A 1 87 ? -10.135 6.019 10.140 1.00 85.81 87 ILE A C 1
ATOM 695 O O . ILE A 1 87 ? -10.152 5.261 11.107 1.00 85.81 87 ILE A O 1
ATOM 699 N N . GLU A 1 88 ? -10.091 5.578 8.889 1.00 90.06 88 GLU A N 1
ATOM 700 C CA . GLU A 1 88 ? -9.955 4.166 8.554 1.00 90.06 88 GLU A CA 1
ATOM 701 C C . GLU A 1 88 ? -8.482 3.752 8.565 1.00 90.06 88 GLU A C 1
ATOM 703 O O . GLU A 1 88 ? -7.650 4.298 7.837 1.00 90.06 88 GLU A O 1
ATOM 708 N N . ILE A 1 89 ? -8.164 2.748 9.371 1.00 90.12 89 ILE A N 1
ATOM 709 C CA . ILE A 1 89 ? -6.848 2.128 9.432 1.00 90.12 89 ILE A CA 1
ATOM 710 C C . ILE A 1 89 ? -6.852 0.916 8.502 1.00 90.12 89 ILE A C 1
ATOM 712 O O . ILE A 1 89 ? -7.661 -0.001 8.647 1.00 90.12 89 ILE A O 1
ATOM 716 N N . ARG A 1 90 ? -5.934 0.925 7.535 1.00 94.56 90 ARG A N 1
ATOM 717 C CA . ARG A 1 90 ? -5.785 -0.090 6.483 1.00 94.56 90 ARG A CA 1
ATOM 718 C C . ARG A 1 90 ? -4.295 -0.387 6.275 1.00 94.56 90 ARG A C 1
ATOM 720 O O . ARG A 1 90 ? -3.495 0.554 6.332 1.00 94.56 90 ARG A O 1
ATOM 727 N N . PRO A 1 91 ? -3.883 -1.633 5.987 1.00 94.94 91 PRO A N 1
ATOM 728 C CA . PRO A 1 91 ? -2.523 -1.893 5.538 1.00 94.94 91 PRO A CA 1
ATOM 729 C C . PRO A 1 91 ? -2.309 -1.347 4.123 1.00 94.94 91 PRO A C 1
ATOM 731 O O . PRO A 1 91 ? -3.172 -1.474 3.254 1.00 94.94 91 PRO A O 1
ATOM 734 N N . THR A 1 92 ? -1.164 -0.709 3.885 1.00 93.94 92 THR A N 1
ATOM 735 C CA . THR A 1 92 ? -0.801 -0.139 2.579 1.00 93.94 92 THR A CA 1
ATOM 736 C C . THR A 1 92 ? 0.675 -0.381 2.282 1.00 93.94 92 THR A C 1
ATOM 738 O O . THR A 1 92 ? 1.525 -0.270 3.163 1.00 93.94 92 THR A O 1
ATOM 741 N N . GLU A 1 93 ? 0.993 -0.677 1.024 1.00 92.81 93 GLU A N 1
ATOM 742 C CA . GLU A 1 93 ? 2.367 -0.839 0.536 1.00 92.81 93 GLU A CA 1
ATOM 743 C C . GLU A 1 93 ? 2.566 -0.067 -0.771 1.00 92.81 93 GLU A C 1
ATOM 745 O O . GLU A 1 93 ? 1.637 0.070 -1.572 1.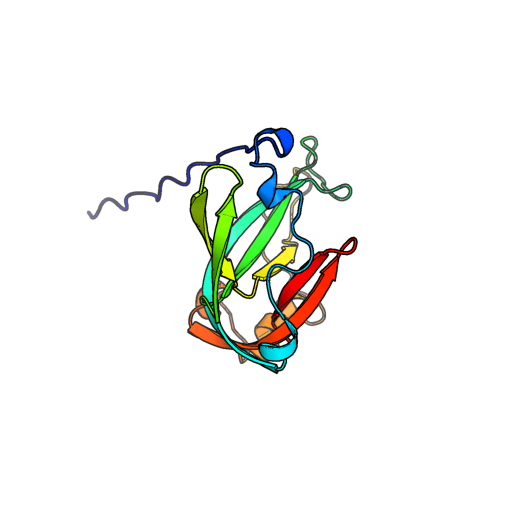00 92.81 93 GLU A O 1
ATOM 750 N N . LEU A 1 94 ? 3.789 0.420 -0.985 1.00 92.62 94 LEU A N 1
ATOM 751 C CA . LEU A 1 94 ? 4.195 1.133 -2.195 1.00 92.62 94 LEU A CA 1
ATOM 752 C C . LEU A 1 94 ? 5.357 0.395 -2.859 1.00 92.62 94 LEU A C 1
ATOM 754 O O . LEU A 1 94 ? 6.369 0.102 -2.218 1.00 92.62 94 LEU A O 1
ATOM 758 N N . PHE A 1 95 ? 5.231 0.133 -4.156 1.00 91.56 95 PHE A N 1
ATOM 759 C CA . PHE A 1 95 ? 6.248 -0.545 -4.952 1.00 91.56 95 PHE A CA 1
ATOM 760 C C . PHE A 1 95 ? 6.662 0.336 -6.122 1.00 91.56 95 PHE A C 1
ATOM 762 O O . PHE A 1 95 ? 5.826 0.705 -6.942 1.00 91.56 95 PHE A O 1
ATOM 769 N N . ASN A 1 96 ? 7.957 0.628 -6.232 1.00 91.00 96 ASN A N 1
ATOM 770 C CA . ASN A 1 96 ? 8.484 1.332 -7.397 1.00 91.00 96 ASN A CA 1
ATOM 771 C C . ASN A 1 96 ? 8.264 0.505 -8.664 1.00 91.00 96 ASN A C 1
ATOM 773 O O . ASN A 1 96 ? 8.468 -0.716 -8.662 1.00 91.00 96 ASN A O 1
ATOM 777 N N . LEU A 1 97 ? 7.866 1.183 -9.734 1.00 92.75 97 LEU A N 1
ATOM 778 C CA . LEU A 1 97 ? 7.691 0.590 -11.051 1.00 92.75 97 LEU A CA 1
ATOM 779 C C . LEU A 1 97 ? 8.906 0.865 -11.946 1.00 92.75 97 LEU A C 1
ATOM 781 O O . LEU A 1 97 ? 9.839 1.562 -11.550 1.00 92.75 97 LEU A O 1
ATOM 785 N N . ILE A 1 98 ? 8.942 0.221 -13.112 1.00 91.94 98 ILE A N 1
ATOM 786 C CA . ILE A 1 98 ? 9.993 0.439 -14.108 1.00 91.94 98 ILE A CA 1
ATOM 787 C C . ILE A 1 98 ? 9.568 1.606 -14.989 1.00 91.94 98 ILE A C 1
ATOM 789 O O . ILE A 1 98 ? 8.466 1.595 -15.536 1.00 91.94 98 ILE A O 1
ATOM 793 N N . GLU A 1 99 ? 10.469 2.568 -15.134 1.00 93.12 99 GLU A N 1
ATOM 794 C CA . GLU A 1 99 ? 10.275 3.763 -15.947 1.00 93.12 99 GLU A CA 1
ATOM 795 C C . GLU A 1 99 ? 11.353 3.874 -17.020 1.00 93.12 99 GLU A C 1
ATOM 797 O O . GLU A 1 99 ? 12.510 3.487 -16.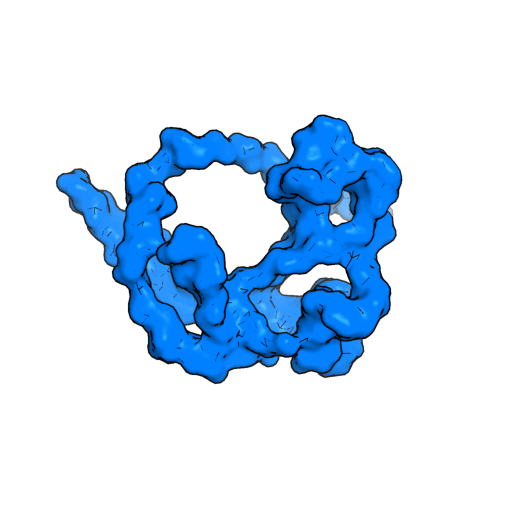780 1.00 93.12 99 GLU A O 1
ATOM 802 N N . ASP A 1 100 ? 10.985 4.451 -18.161 1.00 91.88 100 ASP A N 1
ATOM 803 C CA . ASP A 1 100 ? 11.917 4.802 -19.230 1.00 91.88 100 ASP A CA 1
ATOM 804 C C . ASP A 1 100 ? 12.780 6.029 -18.858 1.00 91.88 100 ASP A C 1
ATOM 806 O O . ASP A 1 100 ? 12.827 6.456 -17.702 1.00 91.88 100 ASP A O 1
ATOM 810 N N . GLU A 1 101 ? 13.547 6.569 -19.806 1.00 88.56 101 GLU A N 1
ATOM 811 C CA . GLU A 1 101 ? 14.391 7.752 -19.569 1.00 88.56 101 GLU A CA 1
ATOM 812 C C . GLU A 1 101 ? 13.604 9.055 -19.365 1.00 88.56 101 GLU A C 1
ATOM 814 O O . GLU A 1 101 ? 14.128 9.979 -18.748 1.00 88.56 101 GLU A O 1
ATOM 819 N N . ASN A 1 102 ? 12.345 9.104 -19.805 1.00 88.69 102 ASN A N 1
ATOM 820 C CA . ASN A 1 102 ? 11.451 10.253 -19.662 1.00 88.69 102 ASN A CA 1
ATOM 821 C C . ASN A 1 102 ? 10.591 10.169 -18.388 1.00 88.69 102 ASN A C 1
ATOM 823 O O . ASN A 1 102 ? 9.895 11.123 -18.048 1.00 88.69 102 ASN A O 1
ATOM 827 N N . GLY A 1 103 ? 10.659 9.044 -17.664 1.00 89.06 103 GLY A N 1
ATOM 828 C CA . GLY A 1 103 ? 9.844 8.759 -16.483 1.00 89.06 103 GLY A CA 1
ATOM 829 C C . GLY A 1 103 ? 8.444 8.234 -16.808 1.00 89.06 103 GLY A C 1
ATOM 830 O O . GLY A 1 103 ? 7.579 8.218 -15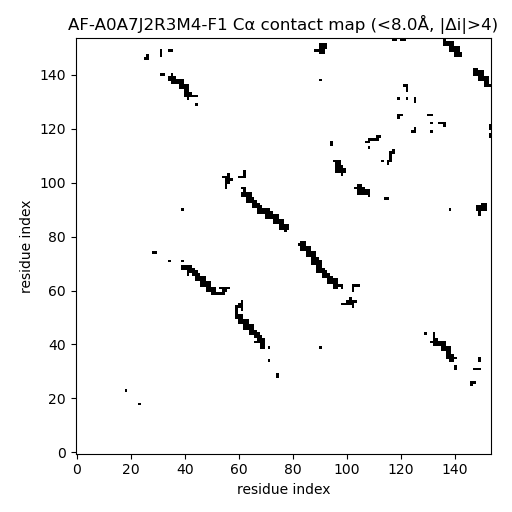.929 1.00 89.06 103 GLY A O 1
ATOM 831 N N . ASP A 1 104 ? 8.217 7.787 -18.043 1.00 91.25 104 ASP A N 1
ATOM 832 C CA . ASP A 1 104 ? 6.992 7.101 -18.434 1.00 91.25 104 ASP A CA 1
ATOM 833 C C . ASP A 1 104 ? 7.009 5.653 -17.935 1.00 91.25 104 ASP A C 1
ATOM 835 O O . ASP A 1 104 ? 8.047 4.987 -17.888 1.00 91.25 104 ASP A O 1
ATOM 839 N N . LEU A 1 105 ? 5.835 5.142 -17.552 1.00 92.81 105 LEU A N 1
ATOM 840 C CA . LEU A 1 105 ? 5.694 3.780 -17.047 1.00 92.81 105 LEU A CA 1
ATOM 841 C C . LEU A 1 105 ? 5.960 2.747 -18.154 1.00 92.81 105 LEU A C 1
ATOM 843 O O . LEU A 1 105 ? 5.158 2.583 -19.072 1.00 92.81 105 LEU A O 1
ATOM 847 N N . GLU A 1 106 ? 7.022 1.960 -17.995 1.00 93.88 106 GLU A N 1
ATOM 848 C CA . GLU A 1 106 ? 7.383 0.866 -18.906 1.00 93.88 106 GLU A CA 1
ATOM 849 C C . GLU A 1 106 ? 6.844 -0.490 -18.410 1.00 93.88 106 GLU A C 1
ATOM 851 O O . GLU A 1 106 ? 6.525 -1.386 -19.196 1.00 93.88 106 GLU A O 1
ATOM 856 N N . GLY A 1 107 ? 6.707 -0.664 -17.089 1.00 91.25 107 GLY A N 1
ATOM 857 C CA . GLY A 1 107 ? 6.108 -1.871 -16.521 1.00 91.25 107 GLY A CA 1
ATOM 858 C C . GLY A 1 107 ? 6.452 -2.142 -15.059 1.00 91.25 107 GLY A C 1
ATOM 859 O O . GLY A 1 107 ? 6.785 -1.250 -14.286 1.00 91.25 107 GLY A O 1
ATOM 860 N N . TYR A 1 108 ? 6.355 -3.412 -14.662 1.00 90.25 108 TYR A N 1
ATOM 861 C CA . TYR A 1 108 ? 6.578 -3.862 -13.284 1.00 90.25 108 TYR A CA 1
ATOM 862 C C . TYR A 1 108 ? 7.975 -4.467 -13.096 1.00 90.25 108 TYR A C 1
ATOM 864 O O . TYR A 1 108 ? 8.487 -5.099 -14.027 1.00 90.25 108 TYR A O 1
ATOM 872 N N . PRO A 1 109 ? 8.565 -4.389 -11.885 1.00 86.56 109 PRO A N 1
ATOM 873 C CA . PRO A 1 109 ? 9.834 -5.041 -11.579 1.00 86.56 109 PRO A CA 1
ATOM 874 C C . PRO A 1 109 ? 9.837 -6.534 -11.942 1.00 86.56 109 PRO A C 1
ATOM 876 O O . PRO A 1 109 ? 8.987 -7.315 -11.497 1.00 86.56 109 PRO A O 1
ATOM 879 N N . LYS A 1 110 ? 10.809 -6.944 -12.764 1.00 82.88 110 LYS A N 1
ATOM 880 C CA . LYS A 1 110 ? 10.952 -8.341 -13.212 1.00 82.88 110 LYS A CA 1
ATOM 881 C C . LYS A 1 110 ? 11.769 -9.194 -12.242 1.00 82.88 110 LYS A C 1
ATOM 883 O O . LYS A 1 110 ? 11.543 -10.396 -12.174 1.00 82.88 110 LYS A O 1
ATOM 888 N N . ALA A 1 111 ? 12.678 -8.579 -11.487 1.00 86.56 111 ALA A N 1
ATOM 889 C CA . ALA A 1 111 ? 13.549 -9.280 -10.551 1.00 86.56 111 ALA A CA 1
ATOM 890 C C . ALA A 1 111 ? 12.741 -9.919 -9.406 1.00 86.56 111 ALA A C 1
ATOM 892 O O . ALA A 1 111 ? 11.899 -9.258 -8.788 1.00 86.56 111 ALA A O 1
ATOM 893 N N . GLU A 1 112 ? 12.975 -11.205 -9.132 1.00 83.69 112 GLU A N 1
ATOM 894 C CA . GLU A 1 112 ? 12.230 -11.967 -8.117 1.00 83.69 112 GLU A CA 1
ATOM 895 C C . GLU A 1 112 ? 12.494 -11.485 -6.685 1.00 83.69 112 GLU A C 1
ATOM 897 O O . GLU A 1 112 ? 11.629 -11.598 -5.820 1.00 83.69 112 GLU A O 1
ATOM 902 N N . ASP A 1 113 ? 13.670 -10.917 -6.438 1.00 88.25 113 ASP A N 1
ATOM 903 C CA . ASP A 1 113 ? 14.112 -10.385 -5.149 1.00 88.25 113 ASP A CA 1
ATOM 904 C C . ASP A 1 113 ? 13.645 -8.943 -4.882 1.00 88.25 113 ASP A C 1
ATOM 906 O O . ASP A 1 113 ? 13.753 -8.454 -3.750 1.00 88.25 113 ASP A O 1
ATOM 910 N N . SER A 1 114 ? 13.074 -8.273 -5.890 1.00 90.44 114 SER A N 1
ATOM 911 C CA . SER A 1 114 ? 12.407 -6.981 -5.711 1.00 90.44 114 SER A CA 1
ATOM 912 C C . SER A 1 114 ? 11.221 -7.100 -4.746 1.00 90.44 114 SER A C 1
ATOM 914 O O . SER A 1 114 ? 10.623 -8.167 -4.607 1.00 90.44 114 SER A O 1
ATOM 916 N N . ASN A 1 115 ? 10.823 -6.000 -4.097 1.00 91.12 115 ASN A N 1
ATOM 917 C CA . ASN A 1 115 ? 9.663 -6.013 -3.193 1.00 91.12 115 ASN A CA 1
ATOM 918 C C . ASN A 1 115 ? 8.382 -6.477 -3.908 1.00 91.12 115 ASN A C 1
ATOM 920 O O . ASN A 1 115 ? 7.619 -7.263 -3.354 1.00 91.12 115 ASN A O 1
ATOM 924 N N . TRP A 1 116 ? 8.191 -6.069 -5.168 1.00 91.12 116 TRP A N 1
ATOM 925 C CA . TRP A 1 116 ? 7.102 -6.573 -6.005 1.00 91.12 116 TRP A CA 1
ATOM 926 C C . TRP A 1 116 ? 7.250 -8.075 -6.302 1.00 91.12 116 TRP A C 1
ATOM 928 O O . TRP A 1 116 ? 6.280 -8.824 -6.220 1.00 91.12 116 TRP A O 1
ATOM 938 N N . GLY A 1 117 ? 8.465 -8.540 -6.608 1.00 91.75 117 GLY A N 1
ATOM 939 C CA . GLY A 1 117 ? 8.796 -9.959 -6.783 1.00 91.75 117 GLY A CA 1
ATOM 940 C C . GLY A 1 117 ? 8.419 -10.818 -5.574 1.00 91.75 117 GLY A C 1
ATOM 941 O O . GLY A 1 117 ? 7.711 -11.818 -5.718 1.00 91.75 117 GLY A O 1
ATOM 942 N N . LYS A 1 118 ? 8.811 -10.371 -4.379 1.00 93.31 118 LYS A N 1
ATOM 943 C CA . LYS A 1 118 ? 8.489 -11.016 -3.100 1.00 93.31 118 LYS A CA 1
ATOM 944 C C . LYS A 1 118 ? 6.986 -11.045 -2.838 1.00 93.31 118 LYS A C 1
ATOM 946 O O . LYS A 1 118 ? 6.456 -12.117 -2.559 1.00 93.31 118 LYS A O 1
ATOM 951 N N . LEU A 1 119 ? 6.285 -9.922 -3.036 1.00 93.44 119 LEU A N 1
ATOM 952 C CA . LEU A 1 119 ? 4.826 -9.869 -2.904 1.00 93.44 119 LEU A CA 1
ATOM 953 C C . LEU A 1 119 ? 4.142 -10.887 -3.826 1.00 93.44 119 LEU A C 1
ATOM 955 O O . LEU A 1 119 ? 3.340 -11.691 -3.353 1.00 93.44 119 LEU A O 1
ATOM 959 N N . LYS A 1 120 ? 4.491 -10.903 -5.123 1.00 92.44 120 LYS A N 1
ATOM 960 C CA . LYS A 1 120 ? 3.938 -11.867 -6.093 1.00 92.44 120 LYS A CA 1
ATOM 961 C C . LYS A 1 120 ? 4.109 -13.306 -5.619 1.00 92.44 120 LYS A C 1
ATOM 963 O O . LYS A 1 120 ? 3.186 -14.107 -5.750 1.00 92.44 120 LYS A O 1
ATOM 968 N N . LYS A 1 121 ? 5.284 -13.640 -5.078 1.00 91.81 121 LYS A N 1
ATOM 969 C CA . LYS A 1 121 ? 5.579 -14.976 -4.555 1.00 91.81 121 LYS A CA 1
ATOM 970 C C . LYS A 1 121 ? 4.741 -15.290 -3.316 1.00 91.81 121 LYS A C 1
ATOM 972 O O . LYS A 1 121 ? 4.161 -16.372 -3.248 1.00 91.81 121 LYS A O 1
ATOM 977 N N . ALA A 1 122 ? 4.629 -14.346 -2.384 1.00 92.94 122 ALA A N 1
ATOM 978 C CA . ALA A 1 122 ? 3.854 -14.506 -1.156 1.00 92.94 122 ALA A CA 1
ATOM 979 C C . ALA A 1 122 ? 2.361 -14.767 -1.423 1.00 92.94 122 ALA A C 1
ATOM 981 O O . ALA A 1 122 ? 1.740 -15.545 -0.704 1.00 92.94 122 ALA A O 1
ATOM 982 N N . VAL A 1 123 ? 1.793 -14.193 -2.491 1.00 93.50 123 VAL A N 1
ATOM 983 C CA . VAL A 1 123 ? 0.379 -14.401 -2.867 1.00 93.50 123 VAL A CA 1
ATOM 984 C C . VAL A 1 123 ? 0.124 -15.606 -3.790 1.00 93.50 123 VAL A C 1
ATOM 986 O O . VAL A 1 123 ? -0.986 -15.773 -4.315 1.00 93.50 123 VAL A O 1
ATOM 989 N N . GLY A 1 124 ? 1.130 -16.467 -3.978 1.00 90.25 124 GLY A N 1
ATOM 990 C CA . GLY A 1 124 ? 1.012 -17.719 -4.731 1.00 90.25 124 GLY A CA 1
ATOM 991 C C . GLY A 1 124 ? 1.483 -17.662 -6.186 1.00 90.25 124 GLY A C 1
ATOM 992 O O . GLY A 1 124 ? 1.092 -18.526 -6.961 1.00 90.25 124 GLY A O 1
ATOM 993 N N . GLY A 1 125 ? 2.314 -16.683 -6.558 1.00 87.75 125 GLY A N 1
ATOM 994 C CA . GLY A 1 125 ? 2.916 -16.591 -7.890 1.00 87.75 125 GLY A CA 1
ATOM 995 C C . GLY A 1 125 ? 1.919 -16.139 -8.954 1.00 87.75 125 GLY A C 1
ATOM 996 O O . GLY A 1 125 ? 1.417 -16.945 -9.728 1.00 87.75 125 GLY A O 1
ATOM 997 N N . ILE A 1 126 ? 1.641 -14.839 -8.993 1.00 87.69 126 ILE A N 1
ATOM 998 C CA . ILE A 1 126 ? 0.712 -14.244 -9.963 1.00 87.69 126 ILE A CA 1
ATOM 999 C C . ILE A 1 126 ? 1.417 -13.767 -11.234 1.00 87.69 126 ILE A C 1
ATOM 1001 O O . ILE A 1 126 ? 2.589 -13.374 -11.206 1.00 87.69 126 ILE A O 1
ATOM 1005 N N . THR A 1 127 ? 0.673 -13.748 -12.340 1.00 83.25 127 THR A N 1
ATOM 1006 C CA . THR A 1 127 ? 1.173 -13.248 -13.633 1.00 83.25 127 THR A CA 1
ATOM 1007 C C . THR A 1 127 ? 0.658 -11.848 -13.943 1.00 83.25 127 THR A C 1
ATOM 1009 O O . THR A 1 127 ? 1.434 -10.993 -14.374 1.00 83.25 127 THR A O 1
ATOM 1012 N N . ASN A 1 128 ? -0.617 -11.576 -13.653 1.00 86.62 128 ASN A N 1
ATOM 1013 C CA . ASN A 1 128 ? -1.204 -10.249 -13.756 1.00 86.62 128 ASN A CA 1
ATOM 1014 C C . ASN A 1 128 ? -1.247 -9.578 -12.373 1.00 86.62 128 ASN A C 1
ATOM 1016 O O . ASN A 1 128 ? -1.837 -10.140 -11.452 1.00 86.62 128 ASN A O 1
ATOM 1020 N N . PRO A 1 129 ? -0.700 -8.358 -12.215 1.00 87.38 129 PRO A N 1
ATOM 1021 C CA . PRO A 1 129 ? -0.770 -7.597 -10.971 1.00 87.38 129 PRO A CA 1
ATOM 1022 C C . PRO A 1 129 ? -2.164 -7.530 -10.344 1.00 87.38 129 PRO A C 1
ATOM 1024 O O . PRO A 1 129 ? -2.273 -7.647 -9.132 1.00 87.38 129 PRO A O 1
ATOM 1027 N N . LYS A 1 130 ? -3.235 -7.428 -11.146 1.00 90.12 130 LYS A N 1
ATOM 1028 C CA . LYS A 1 130 ? -4.618 -7.361 -10.638 1.00 90.12 130 LYS A CA 1
ATOM 1029 C C . LYS A 1 130 ? -5.050 -8.606 -9.855 1.00 90.12 130 LYS A C 1
ATOM 1031 O O . LYS A 1 130 ? -5.966 -8.518 -9.046 1.00 90.12 130 LYS A O 1
ATOM 1036 N N . GLU A 1 131 ? -4.384 -9.744 -10.049 1.00 93.00 131 GLU A N 1
ATOM 1037 C CA . GLU A 1 131 ? -4.648 -10.988 -9.314 1.00 93.00 131 GLU A CA 1
ATOM 1038 C C . GLU A 1 131 ? -4.246 -10.915 -7.829 1.00 93.00 131 GLU A C 1
ATOM 1040 O O . GLU A 1 131 ? -4.579 -11.828 -7.070 1.00 93.00 131 GLU A O 1
ATOM 1045 N N . ILE A 1 132 ? -3.544 -9.856 -7.385 1.00 93.50 132 ILE A N 1
ATOM 1046 C CA . ILE A 1 132 ? -3.334 -9.625 -5.946 1.00 93.50 132 ILE A CA 1
ATOM 1047 C C . ILE A 1 132 ? -4.639 -9.286 -5.225 1.00 93.50 132 ILE A C 1
ATOM 1049 O O . ILE A 1 132 ? -4.738 -9.523 -4.023 1.00 93.50 132 ILE A O 1
ATOM 1053 N N . ILE A 1 133 ? -5.629 -8.723 -5.927 1.00 95.62 133 ILE A N 1
ATOM 1054 C CA . ILE A 1 133 ? -6.892 -8.320 -5.311 1.00 95.62 133 ILE A CA 1
ATOM 1055 C C . ILE A 1 133 ? -7.604 -9.568 -4.791 1.00 95.62 133 ILE A C 1
ATOM 1057 O O . ILE A 1 133 ? -7.794 -10.559 -5.494 1.00 95.62 133 ILE A O 1
ATOM 1061 N N . GLY A 1 134 ? -7.996 -9.509 -3.526 1.00 96.06 134 GLY A N 1
ATOM 1062 C CA . GLY A 1 134 ? -8.636 -10.593 -2.804 1.00 96.06 134 GLY A CA 1
ATOM 1063 C C . GLY A 1 134 ? -7.687 -11.581 -2.133 1.00 96.06 134 GLY A C 1
ATOM 1064 O O . GLY A 1 134 ? -8.167 -12.479 -1.444 1.00 96.06 134 GLY A O 1
ATOM 1065 N N . LYS A 1 135 ? -6.369 -11.422 -2.289 1.00 96.62 135 LYS A N 1
ATOM 1066 C CA . LYS A 1 135 ? -5.372 -12.210 -1.556 1.00 96.62 135 LYS A CA 1
ATOM 1067 C C . LYS A 1 135 ? -5.246 -11.696 -0.128 1.00 96.62 135 LYS A C 1
ATOM 1069 O O . LYS A 1 135 ? -5.324 -10.495 0.108 1.00 96.62 135 LYS A O 1
ATOM 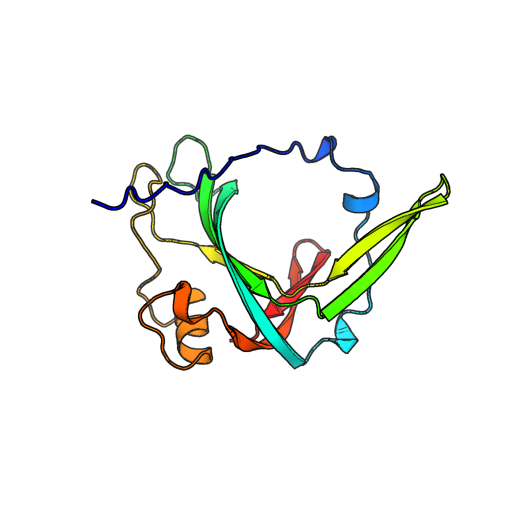1074 N N . GLU A 1 136 ? -5.016 -12.605 0.809 1.00 96.31 136 GLU A N 1
ATOM 1075 C CA . GLU A 1 136 ? -4.813 -12.281 2.220 1.00 96.31 136 GLU A CA 1
ATOM 1076 C C . GLU A 1 136 ? -3.351 -12.464 2.606 1.00 96.31 136 GLU A C 1
ATOM 1078 O O . GLU A 1 136 ? -2.753 -13.509 2.332 1.00 96.31 136 GLU A O 1
ATOM 1083 N N . LEU A 1 137 ? -2.792 -11.471 3.290 1.00 96.19 137 LEU A N 1
ATOM 1084 C CA . LEU A 1 137 ? -1.428 -11.517 3.804 1.00 96.19 137 LEU A CA 1
ATOM 1085 C C . LEU A 1 137 ? -1.400 -11.100 5.274 1.00 96.19 137 LEU A C 1
ATOM 1087 O O . LEU A 1 137 ? -2.189 -10.240 5.674 1.00 96.19 137 LEU A O 1
ATOM 1091 N N . PRO A 1 138 ? -0.493 -11.672 6.087 1.00 95.62 138 PRO A N 1
ATOM 1092 C CA . PRO A 1 138 ? -0.233 -11.159 7.423 1.00 95.62 138 PRO A CA 1
ATOM 1093 C C . PRO A 1 138 ? 0.224 -9.701 7.358 1.00 95.62 138 PRO A C 1
ATOM 1095 O O . PRO A 1 138 ? 0.958 -9.306 6.451 1.00 95.62 138 PRO A O 1
ATOM 1098 N N . MET A 1 139 ? -0.173 -8.911 8.344 1.00 94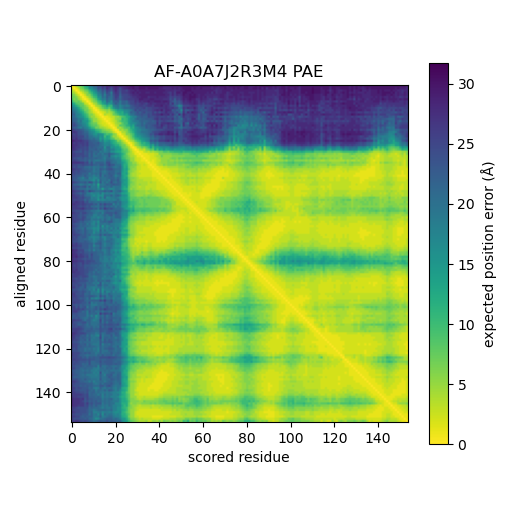.44 139 MET A N 1
ATOM 1099 C CA . MET A 1 139 ? 0.229 -7.519 8.468 1.00 94.44 139 MET A CA 1
ATOM 1100 C C . MET A 1 139 ? 1.514 -7.376 9.281 1.00 94.44 139 MET A C 1
ATOM 1102 O O . MET A 1 139 ? 1.790 -8.139 10.214 1.00 94.44 139 MET A O 1
ATOM 1106 N N . LYS A 1 140 ? 2.290 -6.346 8.949 1.00 92.19 140 LYS A N 1
ATOM 1107 C CA . LYS A 1 140 ? 3.470 -5.907 9.700 1.00 92.19 140 LYS A CA 1
ATOM 1108 C C . LYS A 1 140 ? 3.329 -4.435 10.066 1.00 92.19 140 LYS A C 1
ATOM 1110 O O . LYS A 1 140 ? 2.633 -3.685 9.387 1.00 92.19 140 LYS A O 1
ATOM 1115 N N . ILE A 1 141 ? 4.044 -4.020 11.101 1.00 90.12 141 ILE A N 1
ATOM 1116 C CA . ILE A 1 141 ? 4.204 -2.601 11.413 1.00 90.12 141 ILE A CA 1
ATOM 1117 C C . ILE A 1 141 ? 5.378 -2.082 10.594 1.00 90.12 141 ILE A C 1
ATOM 1119 O O . ILE A 1 141 ? 6.459 -2.676 10.599 1.00 90.12 141 ILE A O 1
ATOM 1123 N N . VAL A 1 142 ? 5.156 -0.984 9.885 1.00 86.88 142 VAL A N 1
ATOM 1124 C CA . VAL A 1 142 ? 6.188 -0.256 9.156 1.00 86.88 142 VAL A CA 1
ATOM 1125 C C . VAL A 1 142 ? 6.392 1.082 9.843 1.00 86.88 142 VAL A C 1
ATOM 1127 O O . VAL A 1 142 ? 5.429 1.776 10.163 1.00 86.88 142 VAL A O 1
ATOM 1130 N N . GLU A 1 143 ? 7.650 1.444 10.072 1.00 83.75 143 GLU A N 1
ATOM 1131 C CA . GLU A 1 143 ? 8.022 2.732 10.644 1.00 83.75 143 GLU A CA 1
ATOM 1132 C C . GLU A 1 143 ? 8.830 3.534 9.624 1.00 83.75 143 GLU A C 1
ATOM 1134 O O . GLU A 1 143 ? 9.833 3.063 9.087 1.00 83.75 143 GLU A O 1
ATOM 1139 N N . SER A 1 144 ? 8.384 4.755 9.343 1.00 76.56 144 SER A N 1
ATOM 1140 C CA . SER A 1 144 ? 9.061 5.679 8.436 1.00 76.56 144 SER A CA 1
ATOM 1141 C C . SER A 1 144 ? 9.026 7.082 9.018 1.00 76.56 144 SER A C 1
ATOM 1143 O O . SER A 1 144 ? 7.959 7.599 9.340 1.00 76.56 144 SER A O 1
ATOM 1145 N N . LYS A 1 145 ? 10.203 7.700 9.180 1.00 78.88 145 LYS A N 1
ATOM 1146 C CA . LYS A 1 145 ? 10.362 9.058 9.737 1.00 78.88 145 LYS A CA 1
ATOM 1147 C C . LYS A 1 145 ? 9.590 9.272 11.058 1.00 78.88 145 LYS A C 1
ATOM 1149 O O . LYS A 1 145 ? 9.024 10.335 11.284 1.00 78.88 145 LYS A O 1
ATOM 1154 N N . GLY A 1 146 ? 9.549 8.251 11.920 1.00 76.62 146 GLY A N 1
ATOM 1155 C CA . GLY A 1 146 ? 8.850 8.291 13.212 1.00 76.62 146 GLY A CA 1
ATOM 1156 C C . GLY A 1 146 ? 7.323 8.173 13.133 1.00 76.62 146 GLY A C 1
ATOM 1157 O O . GLY A 1 146 ? 6.656 8.369 14.146 1.00 76.62 146 GLY A O 1
ATOM 1158 N N . THR A 1 147 ? 6.773 7.865 11.956 1.00 76.94 147 THR A N 1
ATOM 1159 C CA . THR A 1 147 ? 5.360 7.519 11.759 1.00 76.94 147 THR A CA 1
ATOM 1160 C C . THR A 1 147 ? 5.233 6.012 11.584 1.00 76.94 147 THR A C 1
ATOM 1162 O O . THR A 1 147 ? 5.947 5.421 10.770 1.00 76.94 147 THR A O 1
ATOM 1165 N N . LYS A 1 148 ? 4.314 5.397 12.333 1.00 82.69 148 LYS A N 1
ATOM 1166 C CA . LYS A 1 148 ? 3.972 3.977 12.210 1.00 82.69 148 LYS A CA 1
ATOM 1167 C C . LYS A 1 148 ? 2.719 3.804 11.362 1.00 82.69 148 LYS A C 1
ATOM 1169 O O . LYS A 1 148 ? 1.785 4.595 11.473 1.00 82.69 148 LYS A O 1
ATOM 1174 N N . PHE A 1 149 ? 2.704 2.766 10.539 1.00 87.56 149 PHE A N 1
ATOM 1175 C CA . PHE A 1 149 ? 1.544 2.351 9.757 1.00 87.56 149 PHE A CA 1
ATOM 1176 C C . PHE A 1 149 ? 1.548 0.834 9.550 1.00 87.56 149 PHE A C 1
ATOM 1178 O O . PHE A 1 149 ? 2.542 0.156 9.827 1.00 87.56 149 PHE A O 1
ATOM 1185 N N . LEU A 1 150 ? 0.430 0.292 9.068 1.00 91.44 150 LEU A N 1
ATOM 1186 C CA . LEU A 1 150 ? 0.327 -1.121 8.717 1.00 91.44 150 LEU A CA 1
ATOM 1187 C C . LEU A 1 150 ? 0.775 -1.342 7.273 1.00 91.44 150 LEU A C 1
ATOM 1189 O O . LEU A 1 150 ? 0.353 -0.634 6.361 1.00 91.44 150 LEU A O 1
ATOM 1193 N N . GLY A 1 151 ? 1.607 -2.355 7.071 1.00 93.56 151 GLY A N 1
ATOM 1194 C CA . GLY A 1 151 ? 1.975 -2.884 5.762 1.00 93.56 151 GLY A CA 1
ATOM 1195 C C . GLY A 1 151 ? 1.684 -4.377 5.681 1.00 93.56 151 GLY A C 1
ATOM 1196 O O . GLY A 1 151 ? 1.192 -4.986 6.635 1.00 93.56 151 GLY A O 1
ATOM 1197 N N . PHE A 1 152 ? 2.040 -4.988 4.558 1.00 94.56 152 PHE A N 1
ATOM 1198 C CA . PHE A 1 152 ? 1.905 -6.429 4.350 1.00 94.56 152 PHE A CA 1
ATOM 1199 C C . PHE A 1 152 ? 3.243 -7.135 4.574 1.00 94.56 152 PHE A C 1
ATOM 1201 O O . PHE A 1 152 ? 4.310 -6.611 4.251 1.00 94.56 152 PHE A O 1
ATOM 1208 N N . MET A 1 153 ? 3.209 -8.343 5.123 1.00 92.12 153 MET A N 1
ATOM 1209 C CA . MET A 1 153 ? 4.377 -9.205 5.289 1.00 92.12 153 MET A CA 1
ATOM 1210 C C . MET A 1 153 ? 4.507 -10.148 4.086 1.00 92.12 153 MET A C 1
ATOM 1212 O O . MET A 1 153 ? 3.570 -10.889 3.786 1.00 92.12 153 MET A O 1
ATOM 1216 N N . TYR A 1 154 ? 5.656 -10.103 3.403 1.00 90.75 154 TYR A N 1
ATOM 1217 C CA . TYR A 1 154 ? 5.970 -10.871 2.192 1.00 90.75 154 TYR A CA 1
ATOM 1218 C C . TYR A 1 154 ? 7.484 -11.022 1.990 1.00 90.75 154 TYR A C 1
ATOM 1220 O O . TYR A 1 154 ? 8.245 -10.198 2.554 1.00 90.75 154 TYR A O 1
#

Mean predicted aligned error: 10.08 Å

Solvent-accessible surface area (backbone atoms only — not comparable to full-atom values): 9420 Å² total; per-residue (Å²): 136,83,82,80,78,74,82,83,78,79,87,77,92,77,62,78,88,75,49,58,71,71,74,75,58,65,73,78,86,64,75,65,70,83,50,44,65,41,69,44,38,25,67,46,72,49,79,46,74,44,82,37,100,80,34,60,16,92,85,32,36,34,53,25,41,38,41,34,34,43,76,79,45,76,42,78,45,68,48,100,84,68,51,76,44,79,45,74,42,45,34,44,44,79,34,76,46,37,56,49,82,71,36,48,84,72,47,71,63,80,52,62,87,38,73,59,25,32,42,34,51,66,75,71,61,64,88,54,79,76,68,51,50,71,38,71,37,35,24,32,80,41,77,56,98,92,36,76,47,42,21,70,56,96

pLDDT: mean 81.66, std 17.86, range [37.0, 97.75]

Radius of gyration: 17.69 Å; Cα contacts (8 Å, |Δi|>4): 261; chains: 1; bounding box: 36×40×50 Å

Foldseek 3Di:
DDDDDDPPDDDDDDDPVPDPVVVVPQDPLDDCVVQAQPKWFFADKDWDWDADPPALAPVRIAIKIKIKTDFPDWGWDQDPVRDTDIDTAIAMDIFGADADNNRHGPGHDPDCPGPVNVLCVQQPNDDDPGVSGGGMFGWHWDADPNHIGIHGDD